Protein AF-A0A971FE05-F1 (afdb_monomer_lite)

Sequence (104 aa):
MDEQKIFWGSPGQFSKPAEVDYKAAVMETEEFKSIKKNKIEAGTAKYWLLISQASERVVKAIAAVAKDSGHDLVVAKGYLAGIGMEVPVEDLTEKILERIKKKE

Radius of gyration: 14.39 Å; chains: 1; bounding box: 36×26×38 Å

pLDDT: mean 86.76, std 9.99, range [36.84, 93.5]

Secondary structure (DSSP, 8-state):
-----EEEE-TTS-SSEEEE-HHHHHHHSHHHHHHHHTTPPTTSHHHHHHHHHHHHHHHHHHHHHHHHHT-SEEEETTHHHH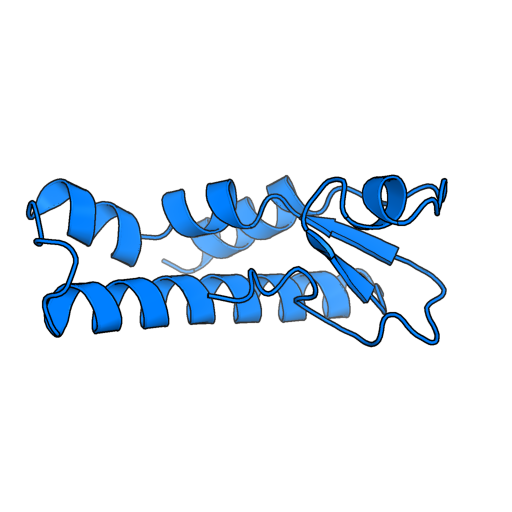TT-----EE-HHHHHHHHHTT-

Structure (mmCIF, N/CA/C/O backbone):
data_AF-A0A971FE05-F1
#
_entry.id   AF-A0A971FE05-F1
#
loop_
_atom_site.group_PDB
_atom_site.id
_atom_site.type_symbol
_atom_site.label_atom_id
_atom_site.label_alt_id
_atom_site.label_comp_id
_atom_site.label_asym_id
_atom_site.label_entity_id
_atom_site.label_seq_id
_atom_site.pdbx_PDB_ins_code
_atom_site.Cartn_x
_atom_site.Cartn_y
_atom_site.Cartn_z
_atom_site.occupancy
_atom_site.B_iso_or_equiv
_atom_site.auth_seq_id
_atom_site.auth_comp_id
_atom_site.auth_asym_id
_atom_site.auth_atom_id
_atom_site.pdbx_PDB_model_num
ATOM 1 N N . MET A 1 1 ? 6.362 9.144 11.160 1.00 36.84 1 MET A N 1
ATOM 2 C CA . MET A 1 1 ? 6.099 7.760 10.732 1.00 36.84 1 MET A CA 1
ATOM 3 C C . MET A 1 1 ? 6.391 7.723 9.260 1.00 36.84 1 MET A C 1
ATOM 5 O O . MET A 1 1 ? 5.692 8.378 8.499 1.00 36.84 1 MET A O 1
ATOM 9 N N . ASP A 1 2 ? 7.494 7.080 8.920 1.00 42.97 2 ASP A N 1
ATOM 10 C CA . ASP A 1 2 ? 8.014 6.932 7.574 1.00 42.97 2 ASP A CA 1
ATOM 11 C C . ASP A 1 2 ? 6.939 6.277 6.713 1.00 42.97 2 ASP A C 1
ATOM 13 O O . ASP A 1 2 ? 6.591 5.111 6.894 1.00 42.97 2 ASP A O 1
ATOM 17 N N . GLU A 1 3 ? 6.330 7.074 5.837 1.00 56.94 3 GLU A N 1
ATOM 18 C CA . GLU A 1 3 ? 5.428 6.566 4.818 1.00 56.94 3 GLU A CA 1
ATOM 19 C C . GLU A 1 3 ? 6.244 5.560 4.011 1.00 56.94 3 GLU A C 1
ATOM 21 O O . GLU A 1 3 ? 7.178 5.935 3.301 1.00 56.94 3 GLU A O 1
ATOM 26 N N . GLN A 1 4 ? 5.961 4.271 4.172 1.00 69.75 4 GLN A N 1
ATOM 27 C CA . GLN A 1 4 ? 6.588 3.256 3.349 1.00 69.75 4 GLN A CA 1
ATOM 28 C C . GLN A 1 4 ? 6.120 3.506 1.910 1.00 69.75 4 GLN A C 1
ATOM 30 O O . GLN A 1 4 ? 4.988 3.199 1.555 1.00 69.75 4 GLN A O 1
ATOM 35 N N . LYS A 1 5 ? 6.975 4.140 1.099 1.00 83.75 5 LYS A N 1
ATOM 36 C CA . LYS A 1 5 ? 6.672 4.503 -0.297 1.00 83.75 5 LYS A CA 1
ATOM 37 C C . LYS A 1 5 ? 7.081 3.419 -1.291 1.00 83.75 5 LYS A C 1
ATOM 39 O O . LYS A 1 5 ? 6.796 3.554 -2.473 1.00 83.75 5 LYS A O 1
ATOM 44 N N . ILE A 1 6 ? 7.732 2.353 -0.826 1.00 88.50 6 ILE A N 1
ATOM 45 C CA . ILE A 1 6 ? 8.145 1.199 -1.630 1.00 88.50 6 ILE A CA 1
ATOM 46 C C . ILE A 1 6 ? 7.456 -0.040 -1.060 1.00 88.50 6 ILE A C 1
ATOM 48 O O . ILE A 1 6 ? 7.609 -0.360 0.120 1.00 88.50 6 ILE A O 1
ATOM 52 N N . PHE A 1 7 ? 6.687 -0.734 -1.892 1.00 89.25 7 PHE A N 1
ATOM 53 C CA . PHE A 1 7 ? 5.866 -1.873 -1.472 1.00 89.25 7 PHE A CA 1
ATOM 54 C C . PHE A 1 7 ? 6.385 -3.210 -1.995 1.00 89.25 7 PHE A C 1
ATOM 56 O O . PHE A 1 7 ? 6.132 -4.248 -1.388 1.00 89.25 7 PHE A O 1
ATOM 63 N N . TRP A 1 8 ? 7.105 -3.191 -3.114 1.00 91.06 8 TRP A N 1
ATOM 64 C CA . TRP A 1 8 ? 7.687 -4.375 -3.730 1.00 91.06 8 TRP A CA 1
ATOM 65 C C . TRP A 1 8 ? 8.989 -4.011 -4.429 1.00 91.06 8 TRP A C 1
ATOM 67 O O . TRP A 1 8 ? 9.046 -2.968 -5.076 1.00 91.06 8 TRP A O 1
ATOM 77 N N . GLY A 1 9 ? 9.992 -4.883 -4.346 1.00 86.56 9 GLY A N 1
ATOM 78 C CA . GLY A 1 9 ? 11.256 -4.698 -5.050 1.00 86.56 9 GLY A CA 1
ATOM 79 C C . GLY A 1 9 ? 12.247 -3.763 -4.367 1.00 86.56 9 GLY A C 1
ATOM 80 O O . GLY A 1 9 ? 12.101 -3.415 -3.195 1.00 86.56 9 GLY A O 1
ATOM 81 N N . SER A 1 10 ? 13.262 -3.362 -5.133 1.00 80.50 10 SER A N 1
ATOM 82 C CA . SER A 1 10 ? 14.374 -2.531 -4.665 1.00 80.50 10 SER A CA 1
ATOM 83 C C . SER A 1 10 ? 14.518 -1.284 -5.545 1.00 80.50 10 SER A C 1
ATOM 85 O O . SER A 1 10 ? 14.736 -1.418 -6.747 1.00 80.50 10 SER A O 1
ATOM 87 N N . PRO A 1 11 ? 14.483 -0.060 -4.984 1.00 73.88 11 PRO A N 1
ATOM 88 C CA . PRO A 1 11 ? 14.591 1.178 -5.764 1.00 73.88 11 PRO A CA 1
ATOM 89 C C . PRO A 1 11 ? 15.994 1.405 -6.352 1.00 73.88 11 PRO A C 1
ATOM 91 O O . PRO A 1 11 ? 16.171 2.290 -7.180 1.00 73.88 11 PRO A O 1
ATOM 94 N N . GLY A 1 12 ? 16.999 0.638 -5.913 1.00 74.44 12 GLY A N 1
ATOM 95 C CA . GLY A 1 12 ? 18.378 0.756 -6.395 1.00 74.44 12 GLY A CA 1
ATOM 96 C C . GLY A 1 12 ? 18.632 0.088 -7.749 1.00 74.44 12 GLY A C 1
ATOM 97 O O . GLY A 1 12 ? 19.594 0.444 -8.421 1.00 74.44 12 GLY A O 1
ATOM 98 N N . GLN A 1 13 ? 17.794 -0.869 -8.156 1.00 80.94 13 GLN A N 1
ATOM 99 C CA . GLN A 1 13 ? 17.913 -1.538 -9.448 1.00 80.94 13 GLN A CA 1
ATOM 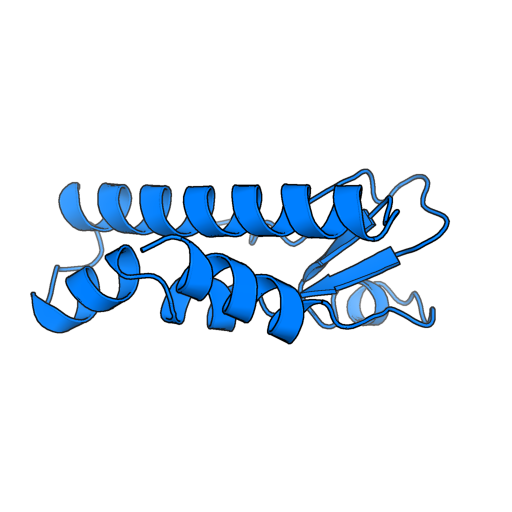100 C C . GLN A 1 13 ? 16.548 -2.081 -9.860 1.00 80.94 13 GLN A C 1
ATOM 102 O O . GLN A 1 13 ? 16.085 -3.086 -9.325 1.00 80.94 13 GLN A O 1
ATOM 107 N N . PHE A 1 14 ? 15.921 -1.401 -10.813 1.00 87.00 14 PHE A N 1
ATOM 108 C CA . PHE A 1 14 ? 14.625 -1.771 -11.356 1.00 87.00 14 PHE A CA 1
ATOM 109 C C . PHE A 1 14 ? 14.635 -1.634 -12.880 1.00 87.00 14 PHE A C 1
ATOM 111 O O . PHE A 1 14 ? 15.379 -0.826 -13.432 1.00 87.00 14 PHE A O 1
ATOM 118 N N . SER A 1 15 ? 13.842 -2.451 -13.565 1.00 87.25 15 SER A N 1
ATOM 119 C CA . SER A 1 15 ? 13.690 -2.420 -15.028 1.00 87.25 15 SER A CA 1
ATOM 120 C C . SER A 1 15 ? 12.270 -2.058 -15.432 1.00 87.25 15 SER A C 1
ATOM 122 O O . SER A 1 15 ? 12.068 -1.316 -16.390 1.00 87.25 15 SER A O 1
ATOM 124 N N . LYS A 1 16 ? 11.286 -2.554 -14.684 1.00 90.06 16 LYS A N 1
ATOM 125 C CA . LYS A 1 16 ? 9.871 -2.339 -14.944 1.00 90.06 16 LYS A CA 1
ATOM 126 C C . LYS A 1 16 ? 9.191 -1.816 -13.677 1.00 90.06 16 LYS A C 1
ATOM 128 O O . LYS A 1 16 ? 8.582 -2.595 -12.934 1.00 90.06 16 LYS A O 1
ATOM 133 N N . PRO A 1 17 ? 9.330 -0.507 -13.402 1.00 91.88 17 PRO A N 1
ATOM 134 C CA . PRO A 1 17 ? 8.710 0.111 -12.249 1.00 91.88 17 PRO A CA 1
ATOM 135 C C . PRO A 1 17 ? 7.210 0.295 -12.473 1.00 91.88 17 PRO A C 1
ATOM 137 O O . PRO A 1 17 ? 6.743 0.560 -13.581 1.00 91.88 17 PRO A O 1
ATOM 140 N N . ALA A 1 18 ? 6.462 0.200 -11.387 1.00 93.50 18 ALA A N 1
ATOM 141 C CA . ALA A 1 18 ? 5.044 0.491 -11.351 1.00 93.50 18 ALA A CA 1
ATOM 142 C C . ALA A 1 18 ? 4.695 1.342 -10.136 1.00 93.50 18 ALA A C 1
ATOM 144 O O . ALA A 1 18 ? 5.412 1.369 -9.129 1.00 93.50 18 ALA A O 1
ATOM 145 N N . GLU A 1 19 ? 3.559 2.013 -10.229 1.00 93.44 19 GLU A N 1
ATOM 146 C CA . GLU A 1 19 ? 3.020 2.819 -9.154 1.00 93.44 19 GLU A CA 1
ATOM 147 C C . GLU A 1 19 ? 1.658 2.317 -8.679 1.00 93.44 19 GLU A C 1
ATOM 149 O O . GLU A 1 19 ? 0.906 1.665 -9.404 1.00 93.44 19 GLU A O 1
ATOM 154 N N . VAL A 1 20 ? 1.353 2.597 -7.416 1.00 93.19 20 VAL A N 1
ATOM 155 C CA . VAL A 1 20 ? 0.077 2.245 -6.796 1.00 93.19 20 VAL A CA 1
ATOM 156 C C . VAL A 1 20 ? -0.392 3.345 -5.855 1.00 93.19 20 VAL A C 1
ATOM 158 O O . VAL A 1 20 ? 0.376 3.879 -5.046 1.00 93.19 20 VAL A O 1
ATOM 161 N N . ASP A 1 21 ? -1.692 3.637 -5.895 1.00 93.00 21 ASP A N 1
ATOM 162 C CA . ASP A 1 21 ? -2.360 4.385 -4.835 1.00 93.00 21 ASP A CA 1
ATOM 163 C C . ASP A 1 21 ? -2.642 3.473 -3.629 1.00 93.00 21 ASP A C 1
ATOM 165 O O . ASP A 1 21 ? -3.707 2.868 -3.468 1.00 93.00 21 ASP A O 1
ATOM 169 N N . TYR A 1 22 ? -1.635 3.353 -2.765 1.00 90.12 22 TYR A N 1
ATOM 170 C CA . TYR A 1 22 ? -1.718 2.553 -1.544 1.00 90.12 22 TYR A CA 1
ATOM 171 C C . TYR A 1 22 ? -2.859 2.997 -0.627 1.00 90.12 22 TYR A C 1
ATOM 173 O O . TYR A 1 22 ? -3.522 2.172 0.001 1.00 90.12 22 TYR A O 1
ATOM 181 N N . LYS A 1 23 ? -3.114 4.306 -0.557 1.00 88.44 23 LYS A N 1
ATOM 182 C CA . LYS A 1 23 ? -4.149 4.864 0.308 1.00 88.44 23 LYS A CA 1
ATOM 183 C C . LYS A 1 23 ? -5.530 4.429 -0.172 1.00 88.44 23 LYS A C 1
ATOM 185 O O . LYS A 1 23 ? -6.325 3.969 0.646 1.00 88.44 23 LYS A O 1
ATOM 190 N N . ALA A 1 24 ? -5.790 4.514 -1.475 1.00 89.81 24 ALA A N 1
ATOM 191 C CA . ALA A 1 24 ? -7.022 4.014 -2.075 1.00 89.81 24 ALA A CA 1
ATOM 192 C C . ALA A 1 24 ? -7.190 2.505 -1.838 1.00 89.81 24 ALA A C 1
ATOM 194 O O . ALA A 1 24 ? -8.265 2.062 -1.433 1.00 89.81 24 ALA A O 1
ATOM 195 N N . ALA A 1 25 ? -6.114 1.728 -1.997 1.00 90.75 25 ALA A N 1
ATOM 196 C CA . ALA A 1 25 ? -6.135 0.288 -1.754 1.00 90.75 25 ALA A CA 1
ATOM 197 C C . ALA A 1 25 ? -6.468 -0.065 -0.295 1.00 90.75 25 ALA A C 1
ATOM 199 O O . ALA A 1 25 ? -7.339 -0.899 -0.051 1.00 90.75 25 ALA A O 1
ATOM 200 N N . VAL A 1 26 ? -5.840 0.604 0.679 1.00 89.88 26 VAL A N 1
ATOM 201 C CA . VAL A 1 26 ? -6.135 0.412 2.109 1.00 89.88 26 VAL A CA 1
ATOM 202 C C . VAL A 1 26 ? -7.575 0.802 2.423 1.00 89.88 26 VAL A C 1
ATOM 204 O O . VAL A 1 26 ? -8.260 0.060 3.122 1.00 89.88 26 VAL A O 1
ATOM 207 N N . MET A 1 27 ? -8.065 1.921 1.884 1.00 89.38 27 MET A N 1
ATOM 208 C CA . MET A 1 27 ? -9.439 2.384 2.114 1.00 89.38 27 MET A CA 1
ATOM 209 C C . MET A 1 27 ? -10.501 1.406 1.613 1.00 89.38 27 MET A C 1
ATOM 211 O O . MET A 1 27 ? -11.604 1.361 2.163 1.00 89.38 27 MET A O 1
ATOM 215 N N . GLU A 1 28 ? -10.166 0.620 0.594 1.00 89.75 28 GLU A N 1
ATOM 216 C CA . GLU A 1 28 ? -11.069 -0.364 0.015 1.00 89.75 28 GLU A CA 1
ATOM 217 C C . GLU A 1 28 ? -11.095 -1.702 0.764 1.00 89.75 28 GLU A C 1
ATOM 219 O O . GLU A 1 28 ? -12.046 -2.465 0.573 1.00 89.75 28 GLU A O 1
ATOM 224 N N . THR A 1 29 ? -10.137 -1.957 1.663 1.00 89.94 29 THR A N 1
ATOM 225 C CA . THR A 1 29 ? -10.133 -3.154 2.522 1.00 89.94 29 THR A CA 1
ATOM 226 C C . THR A 1 29 ? -11.291 -3.168 3.521 1.00 89.94 29 THR A C 1
ATOM 228 O O . THR A 1 29 ? -11.751 -2.132 4.016 1.00 89.94 29 THR A O 1
ATOM 231 N N . GLU A 1 30 ? -11.745 -4.369 3.871 1.00 89.25 30 GLU A N 1
ATOM 232 C CA . GLU A 1 30 ? -12.781 -4.576 4.885 1.00 89.25 30 GLU A CA 1
ATOM 233 C C . GLU A 1 30 ? -12.322 -4.142 6.277 1.00 89.25 30 GLU A C 1
ATOM 235 O O . GLU A 1 30 ? -13.116 -3.631 7.071 1.00 89.25 30 GLU A O 1
ATOM 240 N N . GLU A 1 31 ? -11.034 -4.304 6.570 1.00 89.38 31 GLU A N 1
ATOM 241 C CA . GLU A 1 31 ? -10.424 -3.896 7.829 1.00 89.38 31 GLU A CA 1
ATOM 242 C C . GLU A 1 31 ? -10.528 -2.375 8.031 1.00 89.38 31 GLU A C 1
ATOM 244 O O . GLU A 1 31 ? -11.019 -1.915 9.068 1.00 89.38 31 GLU A O 1
ATOM 249 N N . PHE A 1 32 ? -10.171 -1.579 7.016 1.00 89.00 32 PHE A N 1
ATOM 250 C CA . PHE A 1 32 ? -10.316 -0.122 7.076 1.00 89.00 32 PHE A CA 1
ATOM 251 C C . PHE A 1 32 ? -11.788 0.309 7.107 1.00 89.00 32 PHE A C 1
ATOM 253 O O . PHE A 1 32 ? -12.181 1.186 7.887 1.00 89.00 32 PHE A O 1
ATOM 260 N N . LYS A 1 33 ? -12.643 -0.350 6.314 1.00 90.62 33 LYS A N 1
ATOM 261 C CA . LYS A 1 33 ? -14.098 -0.140 6.357 1.00 90.62 33 LYS A CA 1
ATOM 262 C C . LYS A 1 33 ? -14.662 -0.439 7.747 1.00 90.62 33 LYS A C 1
ATOM 264 O O . LYS A 1 33 ? -15.513 0.309 8.225 1.00 90.62 33 LYS A O 1
ATOM 269 N N . SER A 1 34 ? -14.146 -1.453 8.438 1.00 89.44 34 SER A N 1
ATOM 270 C CA . SER A 1 34 ? -14.529 -1.805 9.808 1.00 89.44 34 SER A CA 1
ATOM 271 C C . SER A 1 34 ? -14.088 -0.765 10.830 1.00 89.44 34 SER A C 1
ATOM 273 O O . SER A 1 34 ? -14.869 -0.466 11.734 1.00 89.44 34 SER A O 1
ATOM 275 N N . ILE A 1 35 ? -12.904 -0.162 10.682 1.00 90.31 35 ILE A N 1
ATOM 276 C CA . ILE A 1 35 ? -12.478 0.980 11.512 1.00 90.31 35 ILE A CA 1
ATOM 277 C C . ILE A 1 35 ? -13.491 2.117 11.394 1.00 90.31 35 ILE A C 1
ATOM 279 O O . ILE A 1 35 ? -13.989 2.610 12.408 1.00 90.31 35 ILE A O 1
ATOM 283 N N . LYS A 1 36 ? -13.848 2.489 10.158 1.00 87.88 36 LYS A N 1
ATOM 284 C CA . LYS A 1 36 ? -14.788 3.585 9.888 1.00 87.88 36 LYS A CA 1
ATOM 285 C C . LYS A 1 36 ? -16.207 3.257 10.363 1.00 87.88 36 LYS A C 1
ATOM 287 O O . LYS A 1 36 ? -16.851 4.096 10.989 1.00 87.88 36 LYS A O 1
ATOM 292 N N . LYS A 1 37 ? -16.681 2.032 10.112 1.00 90.50 37 LYS A N 1
ATOM 293 C CA . LYS A 1 37 ? -18.018 1.550 10.499 1.00 90.50 37 LYS A CA 1
ATOM 294 C C . LYS A 1 37 ? -18.192 1.486 12.015 1.00 90.50 37 LYS A C 1
ATOM 296 O O . LYS A 1 37 ? -19.224 1.905 12.525 1.00 90.50 37 LYS A O 1
ATOM 301 N N . ASN A 1 38 ? -17.183 0.992 12.729 1.00 89.81 38 ASN A N 1
ATOM 302 C CA . ASN A 1 38 ? -17.225 0.833 14.184 1.00 89.81 38 ASN A CA 1
ATOM 303 C C . ASN A 1 38 ? -16.669 2.051 14.941 1.00 89.81 38 ASN A C 1
ATOM 305 O O . ASN A 1 38 ? -16.528 1.975 16.158 1.00 89.81 38 ASN A O 1
ATOM 309 N N . LYS A 1 39 ? -16.340 3.147 14.237 1.00 89.88 39 LYS A N 1
ATOM 310 C CA . LYS A 1 39 ? -15.747 4.375 14.798 1.00 89.88 39 LYS A CA 1
ATOM 311 C C . LYS A 1 39 ? -14.590 4.081 15.760 1.00 89.88 39 LYS A C 1
ATOM 313 O O . LYS A 1 39 ? -14.532 4.620 16.860 1.00 89.88 39 LYS A O 1
ATOM 318 N N . ILE A 1 40 ? -13.696 3.180 15.357 1.00 89.00 40 ILE A N 1
ATOM 319 C CA . ILE A 1 40 ? -12.582 2.759 16.210 1.00 89.00 40 ILE A CA 1
ATOM 320 C C . ILE A 1 40 ? -11.613 3.931 16.346 1.00 89.00 40 ILE A C 1
ATOM 322 O O . ILE A 1 40 ? -11.104 4.438 15.346 1.00 89.00 40 ILE A O 1
ATOM 326 N N . GLU A 1 41 ? -11.370 4.353 17.584 1.00 87.81 41 GLU A N 1
ATOM 327 C CA . GLU A 1 41 ? -10.526 5.505 17.887 1.00 87.81 41 GLU A CA 1
ATOM 328 C C . GLU A 1 41 ? -9.065 5.256 17.500 1.00 87.81 41 GLU A C 1
ATOM 330 O O . GLU A 1 41 ? -8.468 4.225 17.843 1.00 87.81 41 GLU A O 1
ATOM 335 N N . ALA A 1 42 ? -8.484 6.231 16.798 1.00 86.19 42 ALA A N 1
ATOM 336 C CA . ALA A 1 42 ? -7.069 6.236 16.464 1.00 86.19 42 ALA A CA 1
ATOM 337 C C . ALA A 1 42 ? -6.227 6.248 17.749 1.00 86.19 42 ALA A C 1
ATOM 339 O O . ALA A 1 42 ? -6.531 6.963 18.698 1.00 86.19 42 ALA A O 1
ATOM 340 N N . GLY A 1 43 ? -5.170 5.437 17.782 1.00 85.69 43 GLY A N 1
ATOM 341 C CA . GLY A 1 43 ? -4.324 5.273 18.968 1.00 85.69 43 GLY A CA 1
ATOM 342 C C . GLY A 1 43 ? -4.704 4.088 19.861 1.00 85.69 43 GLY A C 1
ATOM 343 O O . GLY A 1 43 ? -3.898 3.685 20.694 1.00 85.69 43 GLY A O 1
ATOM 344 N N . THR A 1 44 ? -5.866 3.461 19.653 1.00 91.75 44 THR A N 1
ATOM 345 C CA . THR A 1 44 ? -6.214 2.213 20.350 1.00 91.75 44 THR A CA 1
ATOM 346 C C . THR A 1 44 ? -5.483 1.008 19.754 1.00 91.75 44 THR A C 1
ATOM 348 O O . THR A 1 44 ? -5.205 0.958 18.554 1.00 91.75 44 THR A O 1
ATOM 351 N N . ALA A 1 45 ? -5.223 -0.022 20.566 1.00 91.19 45 ALA A N 1
ATOM 352 C CA . ALA A 1 45 ? -4.621 -1.272 20.085 1.00 91.19 45 ALA A CA 1
ATOM 353 C C . ALA A 1 45 ? -5.433 -1.907 18.939 1.00 91.19 45 ALA A C 1
ATOM 355 O O . ALA A 1 45 ? -4.869 -2.417 17.974 1.00 91.19 45 ALA A O 1
ATOM 356 N N . LYS A 1 46 ? -6.768 -1.811 19.008 1.00 90.56 46 LYS A N 1
ATOM 357 C CA . LYS A 1 46 ? -7.678 -2.325 17.977 1.00 90.56 46 LYS A CA 1
ATOM 358 C C . LYS A 1 46 ? -7.540 -1.574 16.650 1.00 90.56 46 LYS A C 1
ATOM 360 O O . LYS A 1 46 ? -7.587 -2.203 15.596 1.00 90.56 46 LYS A O 1
ATOM 365 N N . TYR A 1 47 ? -7.350 -0.255 16.694 1.00 91.81 47 TYR A N 1
ATOM 366 C CA . TYR A 1 47 ? -7.072 0.545 15.502 1.00 91.81 47 TYR A CA 1
ATOM 367 C C . TYR A 1 47 ? -5.765 0.107 14.839 1.00 91.81 47 TYR A C 1
ATOM 369 O O . TYR A 1 47 ? -5.760 -0.202 13.650 1.00 91.81 47 TY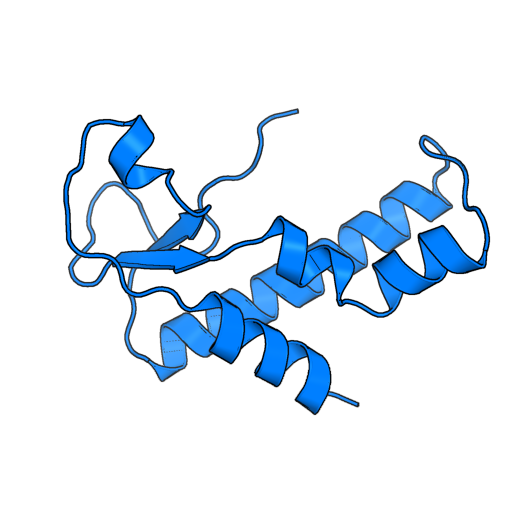R A O 1
ATOM 377 N N . TRP A 1 48 ? -4.680 0.017 15.615 1.00 89.88 48 TRP A N 1
ATOM 378 C CA . TRP A 1 48 ? -3.375 -0.401 15.096 1.00 89.88 48 TRP A CA 1
ATOM 379 C C . TRP A 1 48 ? -3.410 -1.809 14.506 1.00 89.88 48 TRP A C 1
ATOM 381 O O . TRP A 1 48 ? -2.834 -2.033 13.443 1.00 89.88 48 TRP A O 1
ATOM 391 N N . LEU A 1 49 ? -4.141 -2.730 15.141 1.00 91.69 49 LEU A N 1
ATOM 392 C CA . LEU A 1 49 ? -4.336 -4.085 14.636 1.00 91.69 49 LEU A CA 1
ATOM 393 C C . LEU A 1 49 ? -5.022 -4.087 13.264 1.00 91.69 49 LEU A C 1
ATOM 395 O O . LEU A 1 49 ? -4.504 -4.681 12.324 1.00 91.69 49 LEU A O 1
ATOM 399 N N . LEU A 1 50 ? -6.157 -3.396 13.128 1.00 91.44 50 LEU A N 1
ATOM 400 C CA . LEU A 1 50 ? -6.911 -3.366 11.871 1.00 91.44 50 LEU A CA 1
ATOM 401 C C . LEU A 1 50 ? -6.159 -2.629 10.760 1.00 91.44 50 LEU A C 1
ATOM 403 O O . LEU A 1 50 ? -6.171 -3.079 9.619 1.00 91.44 50 LEU A O 1
ATOM 407 N N . ILE A 1 51 ? -5.470 -1.529 11.078 1.00 90.12 51 ILE A N 1
ATOM 408 C CA . ILE A 1 51 ? -4.610 -0.835 10.110 1.00 90.12 51 ILE A CA 1
ATOM 409 C C . ILE A 1 51 ? -3.465 -1.739 9.659 1.00 90.12 51 ILE A C 1
ATOM 411 O O . ILE A 1 51 ? -3.154 -1.772 8.469 1.00 90.12 51 ILE A O 1
ATOM 415 N N . SER A 1 52 ? -2.846 -2.477 10.581 1.00 90.44 52 SER A N 1
ATOM 416 C CA . SER A 1 52 ? -1.777 -3.419 10.255 1.00 90.44 52 SER A CA 1
ATOM 417 C C . SER A 1 52 ? -2.283 -4.546 9.351 1.00 90.44 52 SER A C 1
ATOM 419 O O . SER A 1 52 ? -1.644 -4.830 8.341 1.00 90.44 52 SER A O 1
ATOM 421 N N . GLN A 1 53 ? -3.462 -5.109 9.636 1.00 90.75 53 GLN A N 1
ATOM 422 C CA . GLN A 1 53 ? -4.099 -6.128 8.793 1.00 90.75 53 GLN A CA 1
ATOM 423 C C . GLN A 1 53 ? -4.437 -5.594 7.395 1.00 90.75 53 GLN A C 1
ATOM 425 O O . GLN A 1 53 ? -4.028 -6.203 6.406 1.00 90.75 53 GLN A O 1
ATOM 430 N N . ALA A 1 54 ? -5.070 -4.417 7.315 1.00 91.00 54 ALA A N 1
ATOM 431 C CA . ALA A 1 54 ? -5.375 -3.743 6.052 1.00 91.00 54 ALA A CA 1
ATOM 432 C C . ALA A 1 54 ? -4.109 -3.536 5.214 1.00 91.00 54 ALA A C 1
ATOM 434 O O . ALA A 1 54 ? -4.059 -3.857 4.027 1.00 91.00 54 ALA A O 1
ATOM 435 N N . SER A 1 55 ? -3.064 -3.022 5.863 1.00 90.31 55 SER A N 1
ATOM 436 C CA . SER A 1 55 ? -1.769 -2.758 5.244 1.00 90.31 55 SER A CA 1
ATOM 437 C C . SER A 1 55 ? -1.145 -4.042 4.709 1.00 90.31 55 SER A C 1
ATOM 439 O O . SER A 1 55 ? -0.751 -4.106 3.547 1.00 90.31 55 SER A O 1
ATOM 441 N N . GLU A 1 56 ? -1.115 -5.100 5.518 1.00 90.62 56 GLU A N 1
ATOM 442 C CA . GLU A 1 56 ? -0.572 -6.395 5.115 1.00 90.62 56 GLU A CA 1
ATOM 443 C C . GLU A 1 56 ? -1.354 -7.004 3.939 1.00 90.62 56 GLU A C 1
ATOM 445 O O . GLU A 1 56 ? -0.749 -7.531 3.001 1.00 90.62 56 GLU A O 1
ATOM 450 N N . ARG A 1 57 ? -2.691 -6.895 3.942 1.00 90.94 57 ARG A N 1
ATOM 451 C CA . ARG A 1 57 ? -3.558 -7.366 2.850 1.00 90.94 57 ARG A CA 1
ATOM 452 C C . ARG A 1 57 ? -3.230 -6.649 1.542 1.00 90.94 57 ARG A C 1
ATOM 454 O O . ARG A 1 57 ? -3.078 -7.308 0.510 1.00 90.94 57 ARG A O 1
ATOM 461 N N . VAL A 1 58 ? -3.053 -5.330 1.594 1.00 92.12 58 VAL A N 1
ATOM 462 C CA . VAL A 1 58 ? -2.671 -4.511 0.436 1.00 92.12 58 VAL A CA 1
ATOM 463 C C . VAL A 1 58 ? -1.262 -4.847 -0.048 1.00 92.12 58 VAL A C 1
ATOM 465 O O . VAL A 1 58 ? -1.088 -5.110 -1.233 1.00 92.12 58 VAL A O 1
ATOM 468 N N . VAL A 1 59 ? -0.267 -4.927 0.841 1.00 91.25 59 VAL A N 1
ATOM 469 C CA . VAL A 1 59 ? 1.117 -5.283 0.474 1.00 91.25 59 VAL A CA 1
ATOM 470 C C . VAL A 1 59 ? 1.179 -6.670 -0.173 1.00 91.25 59 VAL A C 1
ATOM 472 O O . VAL A 1 59 ? 1.827 -6.846 -1.205 1.00 91.25 59 VAL A O 1
ATOM 475 N N . LYS A 1 60 ? 0.444 -7.654 0.359 1.00 91.88 60 LYS A N 1
ATOM 476 C CA . LYS A 1 60 ? 0.330 -8.991 -0.248 1.00 91.88 60 LYS A CA 1
ATOM 477 C C . LYS A 1 60 ? -0.330 -8.949 -1.628 1.00 91.88 60 LYS A C 1
ATOM 479 O O . LYS A 1 60 ? 0.087 -9.686 -2.522 1.00 91.88 60 LYS A O 1
ATOM 484 N N . ALA A 1 61 ? -1.357 -8.118 -1.812 1.00 92.75 61 ALA A N 1
ATOM 485 C CA . ALA A 1 61 ? -1.999 -7.937 -3.110 1.00 92.75 61 ALA A CA 1
ATOM 486 C C . ALA A 1 61 ? -1.043 -7.285 -4.121 1.00 92.75 61 ALA A C 1
ATOM 488 O O . ALA A 1 61 ? -0.913 -7.805 -5.228 1.00 92.75 61 ALA A O 1
ATOM 489 N N . ILE A 1 62 ? -0.323 -6.233 -3.716 1.00 92.88 62 ILE A N 1
ATOM 490 C CA . ILE A 1 62 ? 0.715 -5.569 -4.517 1.00 92.88 62 ILE A CA 1
ATOM 491 C C . ILE A 1 62 ? 1.771 -6.580 -4.959 1.00 92.88 62 ILE A C 1
ATOM 493 O O . ILE A 1 62 ? 2.002 -6.725 -6.153 1.00 92.88 62 ILE A O 1
ATOM 497 N N . ALA A 1 63 ? 2.359 -7.325 -4.021 1.00 92.00 63 ALA A N 1
ATOM 498 C CA . ALA A 1 63 ? 3.385 -8.323 -4.314 1.00 92.00 63 ALA A CA 1
ATOM 499 C C . ALA A 1 63 ? 2.903 -9.375 -5.325 1.00 92.00 63 ALA A C 1
ATOM 501 O O . ALA A 1 63 ? 3.631 -9.765 -6.237 1.00 92.00 63 ALA A O 1
ATOM 502 N N . ALA A 1 64 ? 1.654 -9.823 -5.189 1.00 92.50 64 ALA A N 1
ATOM 503 C CA . ALA A 1 64 ? 1.080 -10.804 -6.095 1.00 92.50 64 ALA A CA 1
ATOM 504 C C . ALA A 1 64 ? 0.824 -10.235 -7.500 1.00 92.50 64 ALA A C 1
ATOM 506 O O . ALA A 1 64 ? 1.140 -10.912 -8.473 1.00 92.50 64 ALA A O 1
ATOM 507 N N . VAL A 1 65 ? 0.289 -9.013 -7.617 1.00 92.75 65 VAL A N 1
ATOM 508 C CA . VAL A 1 65 ? 0.089 -8.341 -8.918 1.00 92.75 65 VAL A CA 1
ATOM 509 C C . VAL A 1 65 ? 1.428 -8.025 -9.578 1.00 92.75 65 VAL A C 1
ATOM 511 O O . VAL A 1 65 ? 1.590 -8.269 -10.770 1.00 92.75 65 VAL A O 1
ATOM 514 N N . ALA A 1 66 ? 2.402 -7.540 -8.807 1.00 92.00 66 ALA A N 1
ATOM 515 C CA . ALA A 1 66 ? 3.742 -7.249 -9.294 1.00 92.00 66 ALA A CA 1
ATOM 516 C C . ALA A 1 66 ? 4.391 -8.505 -9.878 1.00 92.00 66 ALA A C 1
ATOM 518 O O . ALA A 1 66 ? 4.825 -8.498 -11.026 1.00 92.00 66 ALA A O 1
ATOM 519 N N . LYS A 1 67 ? 4.362 -9.613 -9.128 1.00 91.12 67 LYS A N 1
ATOM 520 C CA . LYS A 1 67 ? 4.891 -10.901 -9.581 1.00 91.12 67 LYS A CA 1
ATOM 521 C C . LYS A 1 67 ? 4.170 -11.429 -10.827 1.00 91.12 67 LYS A C 1
ATOM 523 O O . LYS A 1 67 ? 4.833 -11.910 -11.736 1.00 91.12 67 LYS A O 1
ATOM 528 N N . ASP A 1 68 ? 2.842 -11.337 -10.871 1.00 91.25 68 ASP A N 1
ATOM 529 C CA . ASP A 1 68 ? 2.013 -11.822 -11.985 1.00 91.25 68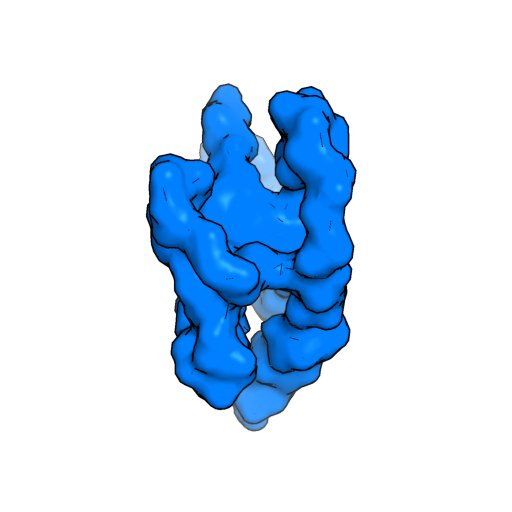 ASP A CA 1
ATOM 530 C C . ASP A 1 68 ? 2.228 -11.010 -13.274 1.00 91.25 68 ASP A C 1
ATOM 532 O O . ASP A 1 68 ? 2.354 -11.566 -14.359 1.00 91.25 68 ASP A O 1
ATOM 536 N N . SER A 1 69 ? 2.362 -9.688 -13.145 1.00 88.56 69 SER A N 1
ATOM 537 C CA . SER A 1 69 ? 2.603 -8.771 -14.268 1.00 88.56 69 SER A CA 1
ATOM 538 C C . SER A 1 69 ? 4.093 -8.583 -14.617 1.00 88.56 69 SER A C 1
ATOM 540 O O . SER A 1 69 ? 4.419 -7.821 -15.534 1.00 88.56 69 SER A O 1
ATOM 542 N N . GLY A 1 70 ? 4.999 -9.251 -13.893 1.00 88.88 70 GLY A N 1
ATOM 543 C CA . GLY A 1 70 ? 6.448 -9.187 -14.108 1.00 88.88 70 GLY A CA 1
ATOM 544 C C . GLY A 1 70 ? 7.090 -7.841 -13.751 1.00 88.88 70 GLY A C 1
ATOM 545 O O . GLY A 1 70 ? 8.063 -7.454 -14.390 1.00 88.88 70 GLY A O 1
ATOM 546 N N . HIS A 1 71 ? 6.536 -7.113 -12.780 1.00 91.75 71 HIS A N 1
ATOM 547 C CA . HIS A 1 71 ? 7.117 -5.875 -12.258 1.00 91.75 71 HIS A CA 1
ATOM 548 C C . HIS A 1 71 ? 8.119 -6.177 -11.142 1.00 91.75 71 HIS A C 1
ATOM 550 O O . HIS A 1 71 ? 7.846 -6.951 -10.218 1.00 91.75 71 HIS A O 1
ATOM 556 N N . ASP A 1 72 ? 9.276 -5.529 -11.217 1.00 91.00 72 ASP A N 1
ATOM 557 C CA . ASP A 1 72 ? 10.375 -5.686 -10.261 1.00 91.00 72 ASP A CA 1
ATOM 558 C C . ASP A 1 72 ? 10.432 -4.570 -9.210 1.00 91.00 72 ASP A C 1
ATOM 560 O O . ASP A 1 72 ? 11.129 -4.728 -8.211 1.00 91.00 72 ASP A O 1
ATOM 564 N N . LEU A 1 73 ? 9.643 -3.502 -9.372 1.00 91.88 73 LEU A N 1
ATOM 565 C CA . LEU A 1 73 ? 9.493 -2.427 -8.396 1.00 91.88 73 LEU A CA 1
ATOM 566 C C . LEU A 1 73 ? 8.048 -1.915 -8.386 1.00 91.88 73 LEU A C 1
ATOM 568 O O . LEU A 1 73 ? 7.501 -1.592 -9.437 1.00 91.88 73 LEU A O 1
ATOM 572 N N . VAL A 1 74 ? 7.449 -1.796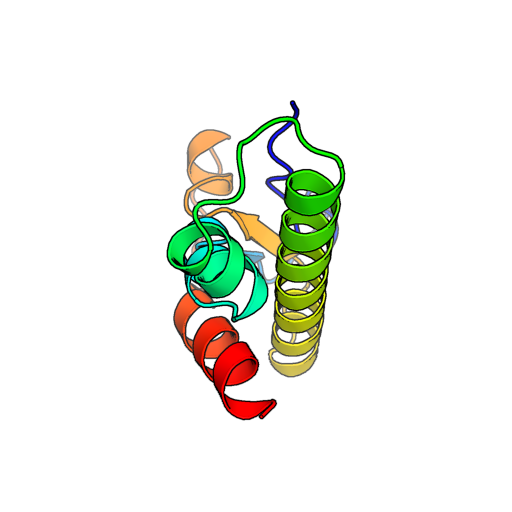 -7.198 1.00 93.25 74 VAL A N 1
ATOM 573 C CA . VAL A 1 74 ? 6.168 -1.097 -7.012 1.00 93.25 74 VAL A CA 1
ATOM 574 C C . VAL A 1 74 ? 6.287 -0.069 -5.901 1.00 93.25 74 VAL A C 1
ATOM 576 O O . VAL A 1 74 ? 6.627 -0.401 -4.760 1.00 93.25 74 VAL A O 1
ATOM 579 N N . VAL A 1 75 ? 5.971 1.178 -6.233 1.00 92.38 75 VAL A N 1
ATOM 580 C CA . VAL A 1 75 ? 6.085 2.326 -5.332 1.00 92.38 75 VAL A CA 1
ATOM 581 C C . VAL A 1 75 ? 4.781 3.105 -5.229 1.00 92.38 75 VAL A C 1
ATOM 583 O O . VAL A 1 75 ? 3.845 2.897 -5.995 1.00 92.38 75 VAL A O 1
ATOM 586 N N . ALA A 1 76 ? 4.701 4.007 -4.258 1.00 92.06 76 ALA A N 1
ATOM 587 C CA . ALA A 1 76 ? 3.577 4.916 -4.124 1.00 92.06 76 ALA A CA 1
ATOM 588 C C . ALA A 1 76 ? 3.465 5.832 -5.349 1.00 92.06 76 ALA A C 1
ATOM 590 O O . ALA A 1 76 ? 4.473 6.288 -5.895 1.00 92.06 76 ALA A O 1
ATOM 591 N N . LYS A 1 77 ? 2.225 6.131 -5.740 1.00 90.44 77 LYS A N 1
ATOM 592 C CA . LYS A 1 77 ? 1.918 7.057 -6.830 1.00 90.44 77 LYS A CA 1
ATOM 593 C C . LYS A 1 77 ? 2.661 8.385 -6.682 1.00 90.44 77 LYS A C 1
ATOM 595 O O . LYS A 1 77 ? 2.623 9.007 -5.620 1.00 90.44 77 LYS A O 1
ATOM 600 N N . GLY A 1 78 ? 3.369 8.791 -7.736 1.00 86.94 78 GLY A N 1
ATOM 601 C CA . GLY A 1 78 ? 4.181 10.013 -7.743 1.00 86.94 78 GLY A CA 1
ATOM 602 C C . GLY A 1 78 ? 5.487 9.959 -6.933 1.00 86.94 78 GLY A C 1
ATOM 603 O O . GLY A 1 78 ? 6.182 10.972 -6.852 1.00 86.94 78 GLY A O 1
ATOM 604 N N . TYR A 1 79 ? 5.872 8.813 -6.356 1.00 88.25 79 TYR A N 1
ATOM 605 C CA . TYR A 1 79 ? 7.137 8.686 -5.619 1.00 88.25 79 TYR A CA 1
ATOM 606 C C . TYR A 1 79 ? 8.362 8.900 -6.516 1.00 88.25 79 TYR A C 1
ATOM 608 O O . TYR A 1 79 ? 9.233 9.684 -6.148 1.00 88.25 79 TYR A O 1
ATOM 616 N N . LEU A 1 80 ? 8.417 8.254 -7.692 1.00 85.88 80 LEU A N 1
ATOM 617 C CA . LEU A 1 80 ? 9.552 8.398 -8.621 1.00 85.88 80 LEU A CA 1
ATOM 618 C C . LEU A 1 80 ? 9.668 9.829 -9.150 1.00 85.88 80 LEU A C 1
ATOM 620 O O . LEU A 1 80 ? 10.751 10.407 -9.114 1.00 85.88 80 LEU A O 1
ATOM 624 N N . ALA A 1 81 ? 8.541 10.437 -9.527 1.00 86.38 81 ALA A N 1
ATOM 625 C CA . ALA A 1 81 ? 8.502 11.839 -9.935 1.00 86.38 81 ALA A CA 1
ATOM 626 C C . ALA A 1 81 ? 8.993 12.772 -8.812 1.00 86.38 81 ALA A C 1
ATOM 628 O O . ALA A 1 81 ? 9.770 13.690 -9.060 1.00 86.38 81 ALA A O 1
ATOM 629 N N . GLY A 1 82 ? 8.608 12.502 -7.559 1.00 85.62 82 GLY A N 1
ATOM 630 C CA . GLY A 1 82 ? 9.027 13.287 -6.395 1.00 85.62 82 GLY A CA 1
ATOM 631 C C . GLY A 1 82 ? 10.527 13.225 -6.084 1.00 85.62 82 GLY A C 1
ATOM 632 O O . GLY A 1 82 ? 11.052 14.155 -5.478 1.00 85.62 82 GLY A O 1
ATOM 633 N N . ILE A 1 83 ? 11.223 12.167 -6.511 1.00 83.88 83 ILE A N 1
ATOM 634 C CA . ILE A 1 83 ? 12.688 12.042 -6.397 1.00 83.88 83 ILE A CA 1
ATOM 635 C C . ILE A 1 83 ? 13.425 12.443 -7.686 1.00 83.88 83 ILE A C 1
ATOM 637 O O . ILE A 1 83 ? 14.625 12.209 -7.799 1.00 83.88 83 ILE A O 1
ATOM 641 N N . GLY A 1 84 ? 12.724 13.049 -8.651 1.00 80.81 84 GLY A N 1
ATOM 642 C CA . GLY A 1 84 ? 13.302 13.521 -9.912 1.00 80.81 84 GLY A CA 1
ATOM 643 C C . GLY A 1 84 ? 13.513 12.431 -10.966 1.00 80.81 84 GLY A C 1
ATOM 644 O O . GLY A 1 84 ? 14.245 12.653 -11.926 1.00 80.81 84 GLY A O 1
ATOM 645 N N . MET A 1 85 ? 12.896 11.255 -10.806 1.00 81.56 85 MET A N 1
ATOM 646 C CA . MET A 1 85 ? 12.869 10.213 -11.834 1.00 81.56 85 MET A CA 1
ATOM 647 C C . MET A 1 85 ? 11.589 10.303 -12.661 1.00 81.56 85 MET A C 1
ATOM 649 O O . MET A 1 85 ? 10.528 9.818 -12.268 1.00 81.56 85 MET A O 1
ATOM 653 N N . GLU A 1 86 ? 11.717 10.886 -13.848 1.00 78.88 86 GLU A N 1
ATOM 654 C CA . GLU A 1 86 ? 10.671 10.934 -14.869 1.00 78.88 86 GLU A CA 1
ATOM 655 C C . GLU A 1 86 ? 10.760 9.686 -15.754 1.00 78.88 86 GLU A C 1
ATOM 657 O O . GLU A 1 86 ? 11.244 9.718 -16.884 1.00 78.88 86 GLU A O 1
ATOM 662 N N . VAL A 1 87 ? 10.339 8.547 -15.203 1.00 81.81 87 VAL A N 1
ATOM 663 C CA . VAL A 1 87 ? 10.239 7.281 -15.938 1.00 81.81 87 VAL A CA 1
ATOM 664 C C . VAL A 1 87 ? 8.772 6.908 -16.140 1.00 81.81 87 VAL A C 1
ATOM 666 O O . VAL A 1 87 ? 7.959 7.147 -15.244 1.00 81.81 87 VAL A O 1
ATOM 669 N N . PRO A 1 88 ? 8.404 6.321 -17.292 1.00 81.81 88 PRO A N 1
ATOM 670 C CA . PRO A 1 88 ? 7.053 5.821 -17.493 1.00 81.81 88 PRO A CA 1
ATOM 6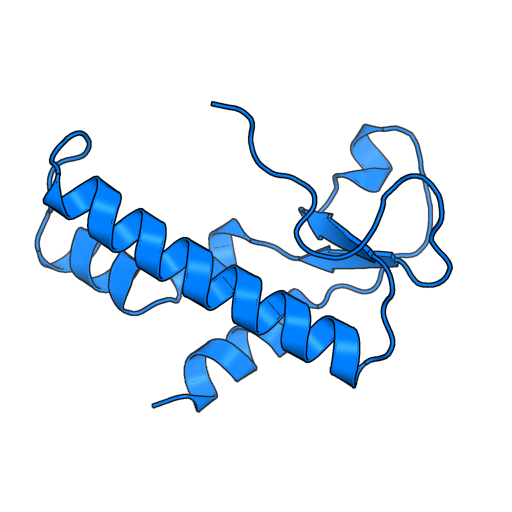71 C C . PRO A 1 88 ? 6.795 4.663 -16.522 1.00 81.81 88 PRO A C 1
ATOM 673 O O . PRO A 1 88 ? 7.441 3.618 -16.603 1.00 81.81 88 PRO A O 1
ATOM 676 N N . VAL A 1 89 ? 5.860 4.867 -15.597 1.00 88.25 89 VAL A N 1
ATOM 677 C CA . VAL A 1 89 ? 5.393 3.857 -14.640 1.00 88.25 89 VAL A CA 1
ATOM 678 C C . VAL A 1 89 ? 3.993 3.398 -15.012 1.00 88.25 89 VAL A C 1
ATOM 680 O O . VAL A 1 89 ? 3.149 4.204 -15.399 1.00 88.25 89 VAL A O 1
ATOM 683 N N . GLU A 1 90 ? 3.739 2.096 -14.897 1.00 90.50 90 GLU A N 1
ATOM 684 C CA . GLU A 1 90 ? 2.383 1.554 -15.023 1.00 90.50 90 GLU A CA 1
ATOM 685 C C . GLU A 1 90 ? 1.627 1.751 -13.700 1.00 90.50 90 GLU A C 1
ATOM 687 O O . GLU A 1 90 ? 2.143 1.406 -12.634 1.00 90.50 90 GLU A O 1
ATOM 692 N N . ASP A 1 91 ? 0.402 2.280 -13.755 1.00 91.38 91 ASP A N 1
ATOM 693 C CA . ASP A 1 91 ? -0.487 2.336 -12.592 1.00 91.38 91 ASP A CA 1
ATOM 694 C C . ASP A 1 91 ? -1.138 0.958 -12.386 1.00 91.38 91 ASP A C 1
ATOM 696 O O . ASP A 1 91 ? -1.918 0.477 -13.209 1.00 91.38 91 ASP A O 1
ATOM 700 N N . LEU A 1 92 ? -0.798 0.298 -11.277 1.00 92.25 92 LEU A N 1
ATOM 701 C CA . LEU A 1 92 ? -1.348 -1.009 -10.904 1.00 92.25 92 LEU A CA 1
ATOM 702 C C . LEU A 1 92 ? -2.538 -0.900 -9.944 1.00 92.25 92 LEU A C 1
ATOM 704 O O . LEU A 1 92 ? -3.031 -1.929 -9.471 1.00 92.25 92 LEU A O 1
ATOM 708 N N . THR A 1 93 ? -3.009 0.311 -9.635 1.00 92.12 93 THR A N 1
ATOM 709 C CA . THR A 1 93 ? -4.028 0.557 -8.606 1.00 92.12 93 THR A CA 1
ATOM 710 C C . THR A 1 93 ? -5.294 -0.237 -8.888 1.00 92.12 93 THR A C 1
ATOM 712 O O . THR A 1 93 ? -5.765 -0.956 -8.009 1.00 92.12 93 THR A O 1
ATOM 715 N N . GLU A 1 94 ? -5.812 -0.189 -10.116 1.00 91.56 94 GLU A N 1
ATOM 716 C CA . GLU A 1 94 ? -7.037 -0.908 -10.486 1.00 91.56 94 GLU A CA 1
ATOM 717 C C . GLU A 1 94 ? -6.876 -2.426 -10.346 1.00 91.56 94 GLU A C 1
ATOM 719 O O . GLU A 1 94 ? -7.672 -3.065 -9.659 1.00 91.56 94 GLU A O 1
ATOM 724 N N . LYS A 1 95 ? -5.783 -2.996 -10.874 1.00 91.56 95 LYS A N 1
ATOM 725 C CA . LYS A 1 95 ? -5.481 -4.436 -10.757 1.00 91.56 95 LYS A CA 1
ATOM 726 C C . LYS A 1 95 ? -5.398 -4.886 -9.295 1.00 91.56 95 LYS A C 1
ATOM 728 O O . LYS A 1 95 ? -5.834 -5.983 -8.940 1.00 91.56 95 LYS A O 1
ATOM 733 N N . ILE A 1 96 ? -4.821 -4.052 -8.431 1.00 91.62 96 ILE A N 1
ATOM 734 C CA . ILE A 1 96 ? -4.683 -4.335 -6.999 1.00 91.62 96 ILE A CA 1
ATOM 735 C C . ILE A 1 96 ? -6.040 -4.243 -6.302 1.00 91.62 96 ILE A C 1
ATOM 737 O O . ILE A 1 96 ? -6.378 -5.137 -5.526 1.00 91.62 96 ILE A O 1
ATOM 741 N N . LEU A 1 97 ? -6.841 -3.221 -6.606 1.00 91.06 97 LEU A N 1
ATOM 742 C CA . LEU A 1 97 ? -8.198 -3.066 -6.080 1.00 91.06 97 LEU A CA 1
ATOM 743 C C . LEU A 1 97 ? -9.096 -4.241 -6.468 1.00 91.06 97 LEU A C 1
ATOM 745 O O . LEU A 1 97 ? -9.775 -4.806 -5.610 1.00 91.06 97 LEU A O 1
ATOM 749 N N . GLU A 1 98 ? -9.063 -4.653 -7.734 1.00 90.31 98 GLU A N 1
ATOM 750 C CA . GLU A 1 98 ? -9.776 -5.839 -8.205 1.00 90.31 98 GLU A CA 1
ATOM 751 C C . GLU A 1 98 ? -9.336 -7.092 -7.450 1.00 90.31 98 GLU A C 1
ATOM 753 O O . GLU A 1 98 ? -10.170 -7.901 -7.044 1.00 90.31 98 GLU A O 1
ATOM 758 N N . ARG A 1 99 ? -8.030 -7.248 -7.205 1.00 88.69 99 ARG A N 1
ATOM 759 C CA . ARG A 1 99 ? -7.496 -8.392 -6.460 1.00 88.69 99 ARG A CA 1
ATOM 760 C C . ARG A 1 99 ? -7.909 -8.390 -4.990 1.00 88.69 99 ARG A C 1
ATOM 762 O O . ARG A 1 99 ? -8.149 -9.463 -4.439 1.00 88.69 99 ARG A O 1
ATOM 769 N N . ILE A 1 100 ? -7.985 -7.220 -4.358 1.00 88.12 100 ILE A N 1
ATOM 770 C CA . ILE A 1 100 ? -8.466 -7.074 -2.978 1.00 88.12 100 ILE A CA 1
ATOM 771 C C . ILE A 1 100 ? -9.945 -7.474 -2.897 1.00 88.12 100 ILE A C 1
ATOM 773 O O . ILE A 1 100 ? -10.306 -8.219 -1.989 1.00 88.12 100 ILE A O 1
ATOM 777 N N . LYS A 1 101 ? -10.760 -7.054 -3.877 1.00 84.25 101 LYS A N 1
ATOM 778 C CA . LYS A 1 101 ? -12.200 -7.365 -3.969 1.00 84.25 101 LYS A CA 1
ATOM 779 C C . LYS A 1 101 ? -12.497 -8.822 -4.337 1.00 84.25 101 LYS A C 1
ATOM 781 O O . LYS A 1 101 ? -13.468 -9.382 -3.858 1.00 84.25 101 LYS A O 1
ATOM 786 N N . LYS A 1 102 ? -11.671 -9.460 -5.175 1.00 75.06 102 LYS A N 1
ATOM 787 C CA . LYS A 1 102 ? -11.863 -10.856 -5.626 1.00 75.06 102 LYS A CA 1
ATOM 788 C C . LYS A 1 102 ? -11.580 -11.926 -4.566 1.00 75.06 102 LYS A C 1
ATOM 790 O O . LYS A 1 102 ? -11.745 -13.104 -4.863 1.00 75.06 102 LYS A O 1
ATOM 795 N N . LYS A 1 103 ? -11.076 -11.557 -3.386 1.00 57.88 103 LYS A N 1
ATOM 796 C CA . LYS A 1 103 ? -10.647 -12.507 -2.346 1.00 57.88 103 LYS A CA 1
ATOM 797 C C . LYS A 1 103 ? -11.689 -12.736 -1.237 1.00 57.88 103 LYS A C 1
ATOM 799 O O . LYS A 1 103 ? -11.293 -13.158 -0.152 1.00 57.88 103 LYS A O 1
ATOM 804 N N . GLU A 1 104 ? -12.961 -12.460 -1.521 1.00 43.47 104 GLU A N 1
ATOM 805 C CA . GLU A 1 104 ? -14.135 -12.833 -0.707 1.00 43.47 104 GLU A CA 1
ATOM 806 C C . GLU A 1 104 ? -14.825 -14.085 -1.265 1.00 43.47 104 GLU A C 1
ATOM 808 O O . GLU A 1 104 ? -14.938 -14.193 -2.509 1.00 43.47 104 GLU A O 1
#

Foldseek 3Di:
DPPQFWLAADPVDWDAEAEAALVVQLCLAPLVVCCVVVVPDPPDPSNVVSSVVSSVLLSVLVHVLCVVVVGRTYGYPCPCVVVVRPDDHHYCHVVSSVSSVVPD